Protein AF-A0A968DVF0-F1 (afdb_monomer)

pLDDT: mean 87.27, std 6.3, range [70.94, 97.69]

Nearest PDB structures (foldseek):
  4nbq-assembly1_A  TM=7.011E-01  e=1.535E-08  Coxiella burnetii RSA 493
  4nbq-assembly1_C  TM=6.989E-01  e=3.083E-08  Coxiella burnetii RSA 493
  4am3-assembly1_A  TM=6.748E-01  e=2.893E-08  Caulobacter vibrioides CB15
  4nbq-assembly1_B  TM=6.883E-01  e=1.095E-07  Coxiella burnetii RSA 493
  3u1k-assembly1_A  TM=7.220E-01  e=2.297E-06  Homo sapiens

Mean predicted aligned error: 8.28 Å

Radius of gyration: 24.46 Å; Cα contacts (8 Å, |Δi|>4): 102; chains: 1; bounding box: 48×30×65 Å

Sequence (100 aa):
ITYEIMSEALERARNARNKILDLMEKTIDGPRAEISPYAPRIITTMIPTDKIGLVIGPGGKTIRHIIEETGAKIDIDDSGTVIIASSDVSAAEDAKKRIE

Solvent-accessible surface area (backbone atoms only — not comparable to full-atom values): 5763 Å² total; per-residue (Å²): 136,56,72,65,61,53,51,53,52,51,54,53,48,52,56,52,50,50,58,51,48,59,54,46,42,78,75,48,85,61,84,70,96,64,80,58,77,73,45,68,45,76,48,77,48,78,50,63,61,85,48,49,62,66,53,32,30,81,92,40,51,48,42,50,50,49,28,67,74,38,68,23,50,75,47,74,46,93,87,18,44,32,41,36,37,12,50,38,64,66,32,35,50,54,49,49,67,76,70,112

Secondary structure (DSSP, 8-state):
--HHHHHHHHHHHHHHHHHHHHHHHTT-SS--SS--TTSPEEEEEE--HHHHHHHH-GGGHHHHHHHHHH--EEEE-TTSEEEEEESSHHHHHHHHHHH-

Structure (mmCIF, N/CA/C/O backbone):
data_AF-A0A968DVF0-F1
#
_entry.id   AF-A0A968DVF0-F1
#
loop_
_atom_site.group_PDB
_atom_site.id
_atom_site.type_symbol
_atom_site.label_atom_id
_atom_site.label_alt_id
_atom_site.label_comp_id
_atom_site.label_asym_id
_atom_site.label_entity_id
_atom_site.label_seq_id
_atom_site.pdbx_PDB_ins_code
_atom_site.Cartn_x
_atom_site.Cartn_y
_atom_site.Cartn_z
_atom_site.occupancy
_atom_site.B_iso_or_equiv
_atom_site.auth_seq_id
_atom_site.auth_comp_id
_atom_site.auth_asym_id
_atom_site.auth_atom_id
_atom_site.pdbx_PDB_model_num
ATOM 1 N N . ILE A 1 1 ? 27.281 18.265 -30.924 1.00 70.94 1 ILE A N 1
ATOM 2 C CA . ILE A 1 1 ? 26.277 17.240 -31.303 1.00 70.94 1 ILE A CA 1
ATOM 3 C C . ILE A 1 1 ? 25.423 17.848 -32.400 1.00 70.94 1 ILE A C 1
ATOM 5 O O . ILE A 1 1 ? 24.953 18.962 -32.206 1.00 70.94 1 ILE A O 1
ATOM 9 N N . THR A 1 2 ? 25.303 17.194 -33.554 1.00 94.38 2 THR A N 1
ATOM 10 C CA . THR A 1 2 ? 24.463 17.673 -34.663 1.00 94.38 2 THR A CA 1
ATO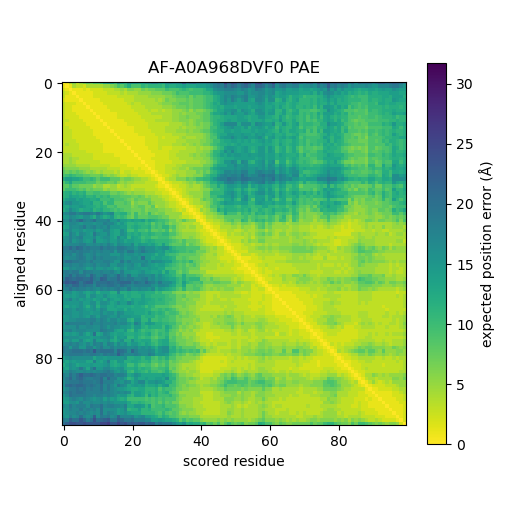M 11 C C . THR A 1 2 ? 23.043 17.127 -34.526 1.00 94.38 2 THR A C 1
ATOM 13 O O . THR A 1 2 ? 22.818 16.131 -33.837 1.00 94.38 2 THR A O 1
ATOM 16 N N . TYR A 1 3 ? 22.083 17.777 -35.187 1.00 94.50 3 TYR A N 1
ATOM 17 C CA . TYR A 1 3 ? 20.692 17.319 -35.221 1.00 94.50 3 TYR A CA 1
ATOM 18 C C . TYR A 1 3 ? 20.571 15.880 -35.749 1.00 94.50 3 TYR A C 1
ATOM 20 O O . TYR A 1 3 ? 19.847 15.070 -35.179 1.00 94.50 3 TYR A O 1
ATOM 28 N N . GLU A 1 4 ? 21.343 15.540 -36.781 1.00 94.38 4 GLU A N 1
ATOM 29 C CA . GLU A 1 4 ? 21.366 14.204 -37.389 1.00 94.38 4 GLU A CA 1
ATOM 30 C C . GLU A 1 4 ? 21.814 13.122 -36.402 1.00 94.38 4 GLU A C 1
ATOM 32 O O . GLU A 1 4 ? 21.117 12.123 -36.234 1.00 94.38 4 GLU A O 1
ATOM 37 N N . ILE A 1 5 ? 22.911 13.361 -35.670 1.00 94.62 5 ILE A N 1
ATOM 38 C CA . ILE A 1 5 ? 23.410 12.432 -34.643 1.00 94.62 5 ILE A CA 1
ATOM 39 C C . ILE A 1 5 ? 22.360 12.238 -33.541 1.00 94.62 5 ILE A C 1
ATOM 41 O O . ILE A 1 5 ? 22.179 11.131 -33.040 1.00 94.62 5 ILE A O 1
ATOM 45 N N . MET A 1 6 ? 21.652 13.306 -33.164 1.00 95.31 6 MET A N 1
ATOM 46 C CA . MET A 1 6 ? 20.602 13.234 -32.147 1.00 95.31 6 MET A CA 1
ATOM 47 C C . MET A 1 6 ? 19.385 12.436 -32.637 1.00 95.31 6 MET A C 1
ATOM 49 O O . MET A 1 6 ? 18.836 11.633 -31.884 1.00 95.31 6 MET A O 1
ATOM 53 N N . SER A 1 7 ? 18.986 12.628 -33.896 1.00 95.31 7 SER A N 1
ATOM 54 C CA . SER A 1 7 ? 17.876 11.908 -34.528 1.00 95.31 7 SER A CA 1
ATOM 55 C C . SER A 1 7 ? 18.159 10.406 -34.613 1.00 95.31 7 SER A C 1
ATOM 57 O O . SER A 1 7 ? 17.361 9.592 -34.149 1.00 95.31 7 SER A O 1
ATOM 59 N N . GLU A 1 8 ? 19.346 10.029 -35.097 1.00 96.06 8 GLU A N 1
ATOM 60 C CA . GLU A 1 8 ? 19.770 8.628 -35.172 1.00 96.06 8 GLU A CA 1
ATOM 61 C C . GLU A 1 8 ? 19.866 7.986 -33.780 1.00 96.06 8 GLU A C 1
ATOM 63 O O . GLU A 1 8 ? 19.415 6.857 -33.566 1.00 96.06 8 GLU A O 1
ATOM 68 N N . ALA A 1 9 ? 20.404 8.720 -32.803 1.00 96.00 9 ALA A N 1
ATOM 69 C CA . ALA A 1 9 ? 20.490 8.247 -31.429 1.00 96.00 9 ALA A CA 1
ATOM 70 C C . ALA A 1 9 ? 19.102 7.976 -30.823 1.00 96.00 9 ALA A C 1
ATOM 72 O O . ALA A 1 9 ? 18.914 6.944 -30.175 1.00 96.00 9 ALA A O 1
ATOM 73 N N . LEU A 1 10 ? 18.121 8.857 -31.053 1.00 96.56 10 LEU A N 1
ATOM 74 C CA . LEU A 1 10 ? 16.744 8.675 -30.583 1.00 96.56 10 LEU A CA 1
ATOM 75 C C . LEU A 1 10 ? 16.047 7.498 -31.274 1.00 96.56 10 LEU A C 1
ATOM 77 O O . LEU A 1 10 ? 15.376 6.711 -30.603 1.00 96.56 10 LEU A O 1
ATOM 81 N N . GLU A 1 11 ? 16.247 7.324 -32.581 1.00 97.06 11 GLU A N 1
ATOM 82 C CA . GLU A 1 11 ? 15.710 6.187 -33.337 1.00 97.06 11 GLU A CA 1
ATOM 83 C C . GLU A 1 11 ? 16.275 4.861 -32.799 1.00 97.06 11 GLU A C 1
ATOM 85 O O . GLU A 1 11 ? 15.540 3.910 -32.506 1.00 97.06 11 GLU A O 1
ATOM 90 N N . ARG A 1 12 ? 17.592 4.814 -32.562 1.00 96.06 12 ARG A N 1
ATOM 91 C CA . ARG A 1 12 ? 18.267 3.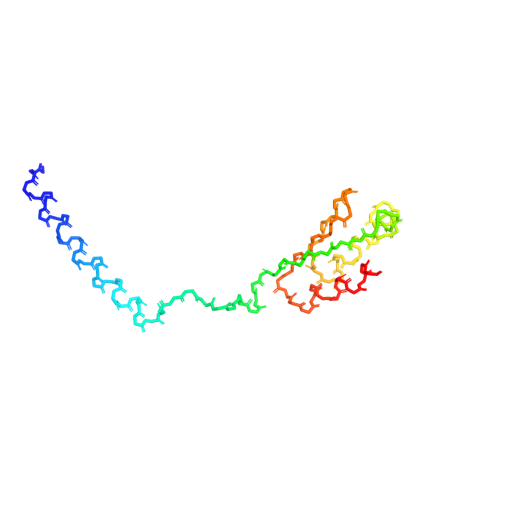661 -31.955 1.00 96.06 12 ARG A CA 1
ATOM 92 C C . ARG A 1 12 ? 17.766 3.391 -30.536 1.00 96.06 12 ARG A C 1
ATOM 94 O O . ARG A 1 12 ? 17.535 2.231 -30.189 1.00 96.06 12 ARG A O 1
ATOM 101 N N . ALA A 1 13 ? 17.567 4.434 -29.732 1.00 97.56 13 ALA A N 1
ATOM 102 C CA . ALA A 1 13 ? 17.040 4.314 -28.376 1.00 97.56 13 ALA A CA 1
ATOM 103 C C . ALA A 1 13 ? 15.600 3.780 -28.368 1.00 97.56 13 ALA A C 1
ATOM 105 O O . ALA A 1 13 ? 15.284 2.898 -27.570 1.00 97.56 13 ALA A O 1
ATOM 106 N N . ARG A 1 14 ? 14.742 4.240 -29.290 1.00 97.38 14 ARG A N 1
ATOM 107 C CA . ARG A 1 14 ? 13.366 3.743 -29.446 1.00 97.38 14 ARG A CA 1
ATOM 108 C C . ARG A 1 14 ? 13.344 2.252 -29.770 1.00 97.38 14 ARG A C 1
ATOM 110 O O . ARG A 1 14 ? 12.631 1.492 -29.117 1.00 97.38 14 ARG A O 1
ATOM 117 N N . ASN A 1 15 ? 14.167 1.826 -30.725 1.00 97.69 15 ASN A N 1
ATOM 118 C CA . ASN A 1 15 ? 14.269 0.419 -31.113 1.00 97.69 15 ASN A CA 1
ATOM 119 C C . ASN A 1 15 ? 14.791 -0.460 -29.967 1.00 97.69 15 ASN A C 1
ATOM 121 O O . ASN A 1 15 ? 14.283 -1.559 -29.747 1.00 97.69 15 ASN A O 1
ATOM 125 N N . ALA A 1 16 ? 15.778 0.023 -29.207 1.00 97.31 16 ALA A N 1
ATOM 126 C CA . ALA A 1 16 ? 16.272 -0.674 -28.023 1.00 97.31 16 ALA A CA 1
ATOM 127 C C . ALA A 1 16 ? 15.201 -0.770 -26.923 1.00 97.31 16 ALA A C 1
ATOM 129 O O . ALA A 1 16 ? 15.001 -1.846 -26.363 1.00 97.31 16 ALA A O 1
ATOM 130 N N . ARG A 1 17 ? 14.471 0.321 -26.657 1.00 97.69 17 ARG A N 1
ATOM 131 C CA . ARG A 1 17 ? 13.365 0.356 -25.690 1.00 97.69 17 ARG A CA 1
ATOM 132 C C . ARG A 1 17 ? 12.291 -0.674 -26.027 1.00 97.69 17 ARG A C 1
ATOM 134 O O . ARG A 1 17 ? 11.876 -1.401 -25.135 1.00 97.69 17 ARG A O 1
ATOM 141 N N . ASN A 1 18 ? 11.869 -0.757 -27.287 1.00 97.06 18 ASN A N 1
ATOM 142 C CA . ASN A 1 18 ? 10.834 -1.711 -27.688 1.00 97.06 18 ASN A CA 1
ATOM 143 C C . ASN A 1 18 ? 11.301 -3.160 -27.496 1.00 97.06 18 ASN A C 1
ATOM 145 O O . ASN A 1 18 ? 10.582 -3.938 -26.891 1.00 97.06 18 ASN A O 1
ATOM 149 N N . LYS A 1 19 ? 12.550 -3.494 -27.852 1.00 97.06 19 LYS A N 1
ATOM 150 C CA . LYS A 1 19 ? 13.112 -4.830 -27.570 1.00 97.06 19 LYS A CA 1
ATOM 151 C C . LYS A 1 19 ? 13.112 -5.186 -26.080 1.00 97.06 19 LYS A C 1
ATOM 153 O O . LYS A 1 19 ? 12.922 -6.348 -25.731 1.00 97.06 19 LYS A O 1
ATOM 158 N N . ILE A 1 20 ? 13.370 -4.208 -25.206 1.00 96.25 20 ILE A N 1
ATOM 159 C CA . ILE A 1 20 ? 13.315 -4.406 -23.750 1.00 96.25 20 ILE A CA 1
ATOM 160 C C . ILE A 1 20 ? 11.868 -4.652 -23.310 1.00 96.25 20 ILE A C 1
ATOM 162 O O . ILE A 1 20 ? 11.628 -5.588 -22.553 1.00 96.25 20 ILE A O 1
ATOM 166 N N . LEU A 1 21 ? 10.915 -3.861 -23.809 1.00 95.06 21 LEU A N 1
ATOM 167 C CA . LEU A 1 21 ? 9.492 -4.035 -23.507 1.00 95.06 21 LEU A CA 1
ATOM 168 C C . LEU A 1 21 ? 8.972 -5.399 -23.976 1.00 95.06 21 LEU A C 1
ATOM 170 O O . LEU A 1 21 ? 8.344 -6.087 -23.180 1.00 95.06 21 LEU A O 1
ATOM 174 N N . ASP A 1 22 ? 9.336 -5.847 -25.181 1.00 95.38 22 ASP A N 1
ATOM 175 C CA . ASP A 1 22 ? 8.963 -7.172 -25.699 1.00 95.38 22 ASP A CA 1
ATOM 176 C C . ASP A 1 22 ? 9.476 -8.310 -24.793 1.00 95.38 22 ASP A C 1
ATOM 178 O O . ASP A 1 22 ? 8.857 -9.367 -24.670 1.00 95.38 22 ASP A O 1
ATOM 182 N N . LEU A 1 23 ? 10.644 -8.130 -24.160 1.00 95.38 23 LEU A N 1
ATOM 183 C CA . LEU A 1 23 ? 11.198 -9.101 -23.211 1.00 95.38 23 LEU A CA 1
ATOM 184 C C . LEU A 1 23 ? 10.481 -9.044 -21.852 1.00 95.38 23 LEU A C 1
ATOM 186 O O . LEU A 1 23 ? 10.262 -10.083 -21.225 1.00 95.38 23 LEU A O 1
ATOM 190 N N . MET A 1 24 ? 10.111 -7.843 -21.400 1.00 94.38 24 MET A N 1
ATOM 191 C CA . MET A 1 24 ? 9.324 -7.648 -20.181 1.00 94.38 24 MET A CA 1
ATOM 192 C C . MET A 1 24 ? 7.931 -8.277 -20.315 1.00 94.38 24 MET A C 1
ATOM 194 O O . MET A 1 24 ? 7.520 -9.006 -19.416 1.00 94.38 24 MET A O 1
ATOM 198 N N . GLU A 1 25 ? 7.258 -8.078 -21.449 1.00 94.19 25 GLU A N 1
ATOM 199 C CA . GLU A 1 25 ? 5.914 -8.602 -21.739 1.00 94.19 25 GLU A CA 1
ATOM 200 C C . GLU A 1 25 ? 5.885 -10.138 -21.763 1.00 94.19 25 GLU A C 1
ATOM 202 O O . GLU A 1 25 ? 4.983 -10.757 -21.205 1.00 94.19 25 GLU A O 1
ATOM 207 N N . LYS A 1 26 ? 6.946 -10.785 -22.271 1.00 94.00 26 LYS A N 1
ATOM 208 C CA . LYS A 1 26 ? 7.118 -12.251 -22.173 1.00 94.00 26 LYS A CA 1
ATOM 209 C C . LYS A 1 26 ? 7.210 -12.773 -20.738 1.00 94.00 26 LYS A C 1
ATOM 211 O O . LYS A 1 26 ? 7.008 -13.963 -20.513 1.00 94.00 26 LYS A O 1
ATOM 216 N N . THR A 1 27 ? 7.580 -11.916 -19.788 1.00 92.69 27 THR A N 1
ATOM 217 C CA . THR A 1 27 ? 7.742 -12.281 -18.375 1.00 92.69 27 THR A CA 1
ATOM 218 C C . THR A 1 27 ? 6.476 -11.975 -17.575 1.00 92.69 27 THR A C 1
ATOM 220 O O . THR A 1 27 ? 6.095 -12.753 -16.701 1.00 92.69 27 THR A O 1
ATOM 223 N N . ILE A 1 28 ? 5.830 -10.841 -17.854 1.00 90.38 28 ILE A N 1
ATOM 224 C CA . ILE A 1 28 ? 4.599 -10.399 -17.205 1.00 90.38 28 ILE A CA 1
ATOM 225 C C . ILE A 1 28 ? 3.731 -9.636 -18.217 1.00 90.38 28 ILE A C 1
ATOM 227 O O . ILE A 1 28 ? 4.054 -8.521 -18.613 1.00 90.38 28 ILE A O 1
ATOM 231 N N . ASP A 1 29 ? 2.623 -10.260 -18.613 1.00 87.06 29 ASP A N 1
ATOM 232 C CA . ASP A 1 29 ? 1.652 -9.739 -19.594 1.00 87.06 29 ASP A CA 1
ATOM 233 C C . ASP A 1 29 ? 0.862 -8.532 -19.042 1.00 87.06 29 ASP A C 1
ATOM 235 O O . ASP A 1 29 ? 0.432 -7.6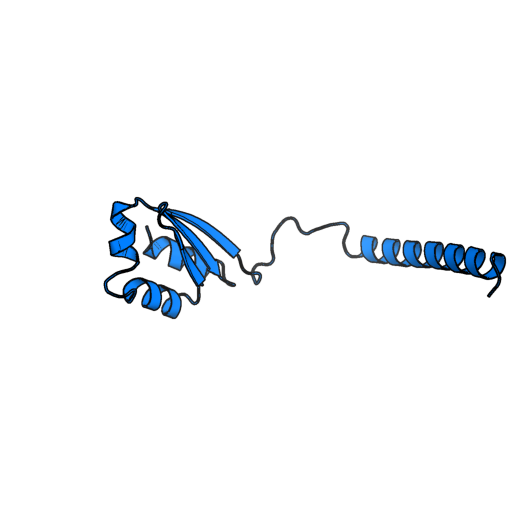31 -19.754 1.00 87.06 29 ASP A O 1
ATOM 239 N N . GLY A 1 30 ? 0.737 -8.432 -17.718 1.00 87.75 30 GLY A N 1
ATOM 240 C CA . GLY A 1 30 ? 0.088 -7.285 -17.105 1.00 87.75 30 GLY A CA 1
ATOM 241 C C . GLY A 1 30 ? 0.111 -7.296 -15.583 1.00 87.75 30 GLY A C 1
ATOM 242 O O . GLY A 1 30 ? 0.695 -8.187 -14.956 1.00 87.75 30 GLY A O 1
ATOM 243 N N . PRO A 1 31 ? -0.522 -6.290 -14.958 1.00 89.94 31 PRO A N 1
ATOM 244 C CA . PRO A 1 31 ? -0.704 -6.259 -13.516 1.00 89.94 31 PRO A CA 1
ATOM 245 C C . PRO A 1 31 ? -1.377 -7.543 -13.021 1.00 89.94 31 PRO A C 1
ATOM 247 O O . PRO A 1 31 ? -2.307 -8.056 -13.642 1.00 89.94 31 PRO A O 1
ATOM 250 N N . ARG A 1 32 ? -0.918 -8.062 -11.880 1.00 87.81 32 ARG A N 1
ATOM 251 C CA . ARG A 1 32 ? -1.557 -9.222 -11.247 1.00 87.81 32 ARG A CA 1
ATOM 252 C C . ARG A 1 32 ? -2.981 -8.850 -10.824 1.00 87.81 32 ARG A C 1
ATOM 254 O O . ARG A 1 32 ? -3.191 -7.761 -10.299 1.00 87.81 32 ARG A O 1
ATOM 261 N N . ALA A 1 33 ? -3.927 -9.769 -11.022 1.00 85.94 33 ALA A N 1
ATOM 262 C CA . ALA A 1 33 ? -5.328 -9.568 -10.642 1.00 85.94 33 ALA A CA 1
ATOM 263 C C . ALA A 1 33 ? -5.505 -9.374 -9.129 1.00 85.94 33 ALA A C 1
ATOM 265 O O . ALA A 1 33 ? -6.375 -8.628 -8.689 1.00 85.94 33 ALA A O 1
ATOM 266 N N . GLU A 1 34 ? -4.654 -10.028 -8.340 1.00 80.12 34 GLU A N 1
ATOM 267 C CA . GLU A 1 34 ? -4.682 -9.948 -6.888 1.00 80.12 34 GLU A CA 1
ATOM 268 C C . GLU A 1 34 ? -3.407 -9.309 -6.340 1.00 80.12 34 GLU A C 1
ATOM 270 O O . GLU A 1 34 ? -2.291 -9.538 -6.821 1.00 80.12 34 GLU A O 1
ATOM 275 N N . ILE A 1 35 ? -3.595 -8.511 -5.291 1.00 79.19 35 ILE A N 1
ATOM 276 C CA . ILE A 1 35 ? -2.512 -7.935 -4.500 1.00 79.19 35 ILE A CA 1
ATOM 277 C C . ILE A 1 35 ? -1.784 -9.066 -3.762 1.00 79.19 35 ILE A C 1
ATOM 279 O O . ILE A 1 35 ? -2.408 -10.007 -3.272 1.00 79.19 35 ILE A O 1
ATOM 283 N N . SER A 1 36 ? -0.455 -8.954 -3.675 1.00 77.50 36 SER A N 1
ATOM 284 C CA . SER A 1 36 ? 0.396 -9.902 -2.948 1.00 77.50 36 SER A CA 1
ATOM 285 C C . SER A 1 36 ? -0.155 -10.195 -1.543 1.00 77.50 36 SER A C 1
ATOM 287 O O . SER A 1 36 ? -0.570 -9.260 -0.857 1.00 77.50 36 SER A O 1
ATOM 289 N N . PRO A 1 37 ? -0.112 -11.452 -1.066 1.00 71.44 37 PRO A N 1
ATOM 290 C CA . PRO A 1 37 ? -0.555 -11.792 0.288 1.00 71.44 37 PRO A CA 1
ATOM 291 C C . PRO A 1 37 ? 0.280 -11.113 1.383 1.00 71.44 37 PRO A C 1
ATOM 293 O O . PRO A 1 37 ? -0.200 -10.963 2.497 1.00 71.44 37 PRO A O 1
ATOM 296 N N . TYR A 1 38 ? 1.502 -10.682 1.058 1.00 71.62 38 TYR A N 1
ATOM 297 C CA . TYR A 1 38 ? 2.397 -9.952 1.963 1.00 71.62 38 TYR A CA 1
ATOM 298 C C . TYR A 1 38 ? 2.310 -8.431 1.805 1.00 71.62 38 TYR A C 1
ATOM 300 O O . TYR A 1 38 ? 3.027 -7.691 2.480 1.00 71.62 38 TYR A O 1
ATOM 308 N N . ALA A 1 39 ? 1.528 -7.949 0.836 1.00 75.69 39 ALA A N 1
ATOM 309 C CA . ALA A 1 39 ? 1.355 -6.520 0.659 1.00 75.69 39 ALA A CA 1
ATOM 310 C C . ALA A 1 39 ? 0.310 -5.998 1.655 1.00 75.69 39 ALA A C 1
ATOM 312 O O . ALA A 1 39 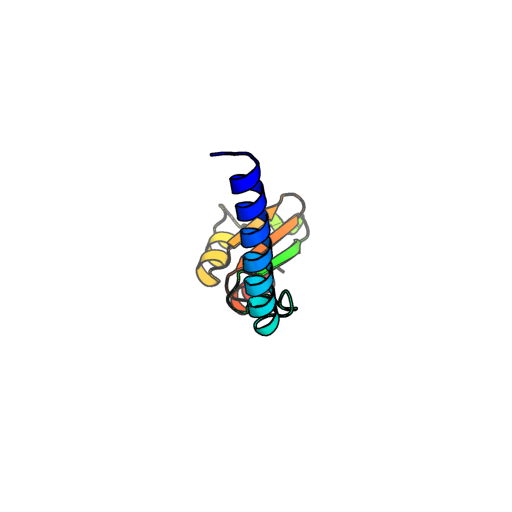? -0.689 -6.678 1.903 1.00 75.69 39 ALA A O 1
ATOM 313 N N . PRO A 1 40 ? 0.502 -4.775 2.185 1.00 77.12 40 PRO A N 1
ATOM 314 C CA . PRO A 1 40 ? -0.467 -4.154 3.064 1.00 77.12 40 PRO A CA 1
ATOM 315 C C . PRO A 1 40 ? -1.852 -4.089 2.428 1.00 77.12 40 PRO A C 1
ATOM 317 O O . PRO A 1 40 ? -2.030 -3.490 1.366 1.00 77.12 40 PRO A O 1
ATOM 320 N N . ARG A 1 41 ? -2.837 -4.695 3.087 1.00 79.81 41 ARG A N 1
ATOM 321 C CA . ARG A 1 41 ? -4.248 -4.541 2.756 1.00 79.81 41 ARG A CA 1
ATOM 322 C C . ARG A 1 41 ? -4.837 -3.418 3.581 1.00 79.81 41 ARG A C 1
ATOM 324 O O . ARG A 1 41 ? -4.576 -3.313 4.777 1.00 79.81 41 ARG A O 1
ATOM 331 N N . ILE A 1 42 ? -5.646 -2.604 2.918 1.00 84.19 42 ILE A N 1
ATOM 332 C CA . ILE A 1 42 ? -6.444 -1.562 3.546 1.00 84.19 42 ILE A CA 1
ATOM 333 C C . ILE A 1 42 ? -7.888 -2.054 3.528 1.00 84.19 42 ILE A C 1
ATOM 335 O O . ILE A 1 42 ? -8.464 -2.256 2.461 1.00 84.19 42 ILE A O 1
ATOM 339 N N . ILE A 1 43 ? -8.450 -2.286 4.708 1.00 83.81 43 ILE A N 1
ATOM 340 C CA . ILE A 1 43 ? -9.851 -2.638 4.904 1.00 83.81 43 ILE A CA 1
ATOM 341 C C . ILE A 1 43 ? -10.554 -1.402 5.444 1.00 83.81 43 ILE A C 1
ATOM 343 O O . ILE A 1 43 ? -10.164 -0.857 6.474 1.00 83.81 43 ILE A O 1
ATOM 347 N N . THR A 1 44 ? -11.607 -0.974 4.759 1.00 85.00 44 THR A N 1
ATOM 348 C CA . THR A 1 44 ? -12.477 0.102 5.233 1.00 85.00 44 THR A CA 1
ATOM 349 C C . THR A 1 44 ? -13.767 -0.505 5.770 1.00 85.00 44 THR A C 1
ATOM 351 O O . THR A 1 44 ? -14.372 -1.375 5.143 1.00 85.00 44 THR A O 1
ATOM 354 N N . THR A 1 45 ? -14.181 -0.087 6.958 1.00 86.06 45 THR A N 1
ATOM 355 C CA . THR A 1 45 ? -15.430 -0.502 7.604 1.00 86.06 45 THR A CA 1
ATOM 356 C C . THR A 1 45 ? -16.067 0.708 8.266 1.00 86.06 45 THR A C 1
ATOM 358 O O . THR A 1 45 ? -15.372 1.637 8.656 1.00 86.06 45 THR A O 1
ATOM 361 N N . MET A 1 46 ? -17.393 0.722 8.354 1.00 85.44 46 MET A N 1
ATOM 362 C CA . MET A 1 46 ? -18.137 1.804 8.988 1.00 85.44 46 MET A CA 1
ATOM 363 C C . MET A 1 46 ? -18.754 1.298 10.288 1.00 85.44 46 MET A C 1
ATOM 365 O O . MET A 1 46 ? -19.416 0.260 10.286 1.00 85.44 46 MET A O 1
ATOM 369 N N . ILE A 1 47 ? -18.552 2.035 11.378 1.00 86.75 47 ILE A N 1
ATOM 370 C CA . ILE A 1 47 ? -19.188 1.776 12.672 1.00 86.75 47 ILE A CA 1
ATOM 371 C C . ILE A 1 47 ? -20.144 2.919 13.036 1.00 86.75 47 ILE A C 1
ATOM 373 O O . ILE A 1 47 ? -19.916 4.061 12.637 1.00 86.75 47 ILE A O 1
ATOM 377 N N . PRO A 1 48 ? -21.214 2.645 13.805 1.00 87.19 48 PRO A N 1
ATOM 378 C CA . PRO A 1 48 ? -22.074 3.694 14.340 1.00 87.19 48 PRO A CA 1
ATOM 379 C C . PRO A 1 48 ? -21.274 4.697 15.177 1.00 87.19 48 PRO A C 1
ATOM 381 O O . PRO A 1 48 ? -20.440 4.297 15.994 1.00 87.19 48 PRO A O 1
ATOM 384 N N . THR A 1 49 ? -21.577 5.986 15.032 1.00 84.25 49 THR A N 1
ATOM 385 C CA . THR A 1 49 ? -20.917 7.088 15.757 1.00 84.25 49 THR A CA 1
ATOM 386 C C . THR A 1 49 ? -20.947 6.900 17.272 1.00 84.25 49 THR A C 1
ATOM 388 O O . THR A 1 49 ? -19.970 7.178 17.963 1.00 84.25 49 THR A O 1
ATOM 391 N N . ASP A 1 50 ? -22.030 6.317 17.783 1.00 85.00 50 ASP A N 1
ATOM 392 C CA . ASP A 1 50 ? -22.233 6.052 19.210 1.00 85.00 50 ASP A CA 1
ATOM 393 C C . ASP A 1 50 ? -21.233 5.024 19.771 1.00 85.00 50 ASP A C 1
ATOM 395 O O . ASP A 1 50 ? -20.941 5.012 20.967 1.00 85.00 50 ASP A O 1
ATOM 399 N N . LYS A 1 51 ? -20.680 4.161 18.906 1.00 83.94 51 LYS A N 1
ATOM 400 C CA . LYS A 1 51 ? -19.700 3.133 19.275 1.00 83.94 51 LYS A CA 1
ATOM 401 C C . LYS A 1 51 ? -18.248 3.600 19.147 1.00 83.94 51 LYS A C 1
ATOM 403 O O . LYS A 1 51 ? -17.375 2.945 19.711 1.00 83.94 51 LYS A O 1
ATOM 408 N N . ILE A 1 52 ? -17.968 4.729 18.487 1.00 84.12 52 ILE A N 1
ATOM 409 C CA . ILE A 1 52 ? -16.594 5.233 18.290 1.00 84.12 52 ILE A CA 1
ATOM 410 C C . ILE A 1 52 ? -15.882 5.413 19.638 1.00 84.12 52 ILE A C 1
ATOM 412 O O . ILE A 1 52 ? -14.772 4.918 19.839 1.00 84.12 52 ILE A O 1
ATOM 416 N N . GLY A 1 53 ? -16.551 6.055 20.601 1.00 84.25 53 GLY A N 1
ATOM 417 C CA . GLY A 1 53 ? -15.987 6.288 21.933 1.00 84.25 53 GLY A CA 1
ATOM 418 C C . GLY A 1 53 ? -15.679 4.998 22.703 1.00 84.25 53 GLY A C 1
ATOM 419 O O . GLY A 1 53 ? -14.693 4.939 23.438 1.00 84.25 53 GLY A O 1
ATOM 420 N N . LEU A 1 54 ? -16.479 3.945 22.501 1.00 85.19 54 LEU A N 1
ATOM 421 C CA . LEU A 1 54 ? -16.264 2.629 23.113 1.00 85.19 54 LEU A CA 1
ATOM 422 C C . LEU A 1 54 ? -15.061 1.904 22.493 1.00 85.19 54 LEU A C 1
ATOM 424 O O . LEU A 1 54 ? -14.263 1.321 23.226 1.00 85.19 54 LEU A O 1
ATOM 428 N N . VAL A 1 55 ? -14.906 1.984 21.168 1.00 84.62 55 VAL A N 1
ATOM 429 C CA . VAL A 1 55 ? -13.801 1.353 20.424 1.00 84.62 55 VAL A CA 1
ATOM 430 C C . VAL A 1 55 ? -12.458 2.020 20.737 1.00 84.62 55 VAL A C 1
ATOM 432 O O . VAL A 1 55 ? -11.459 1.336 20.956 1.00 84.62 55 VAL A O 1
ATOM 435 N N . ILE A 1 56 ? -12.420 3.354 20.814 1.00 86.44 56 ILE A N 1
ATOM 436 C CA . ILE A 1 56 ? -11.207 4.094 21.197 1.00 86.44 56 ILE A CA 1
ATOM 437 C C . ILE A 1 56 ? -10.866 3.814 22.671 1.00 86.44 56 ILE A C 1
ATOM 439 O O . ILE A 1 56 ? -9.704 3.560 23.019 1.00 86.44 56 ILE A O 1
ATO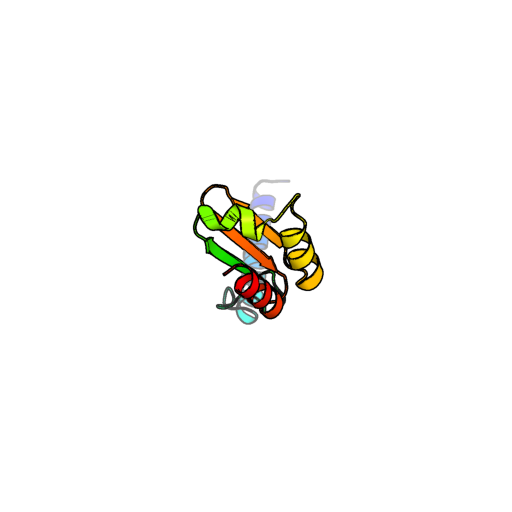M 443 N N . GLY A 1 57 ? -11.888 3.806 23.532 1.00 86.19 57 GLY A N 1
ATOM 444 C CA . GLY A 1 57 ? -11.751 3.649 24.975 1.00 86.19 57 GLY A CA 1
ATOM 445 C C . GLY A 1 57 ? -11.117 4.870 25.660 1.00 86.19 57 GLY A C 1
ATOM 446 O O . GLY A 1 57 ? -10.664 5.815 25.006 1.00 86.19 57 GLY A O 1
ATOM 447 N N . PRO A 1 58 ? -11.048 4.881 27.003 1.00 88.31 58 PRO A N 1
ATOM 448 C CA . PRO A 1 58 ? -10.509 6.013 27.752 1.00 88.31 58 PRO A CA 1
ATOM 449 C C . PRO A 1 58 ? -9.036 6.259 27.388 1.00 88.31 58 PRO A C 1
ATOM 451 O O . PRO A 1 58 ? -8.181 5.389 27.563 1.00 88.31 58 PRO A O 1
ATOM 454 N N . GLY A 1 59 ? -8.744 7.448 26.849 1.00 85.62 59 GLY A N 1
ATOM 455 C CA . GLY A 1 59 ? -7.394 7.854 26.438 1.00 85.62 59 GLY A CA 1
ATOM 456 C C . GLY A 1 59 ? -6.808 7.062 25.261 1.00 85.62 59 GLY A C 1
ATOM 457 O O . GLY A 1 59 ? -5.586 7.035 25.108 1.00 85.62 59 GLY A O 1
ATOM 458 N N . GLY A 1 60 ? -7.639 6.382 24.462 1.00 86.56 60 GLY A N 1
ATOM 459 C CA . GLY A 1 60 ? -7.173 5.565 23.337 1.00 86.56 60 GLY A CA 1
ATOM 460 C C . GLY A 1 60 ? -6.516 4.247 23.753 1.00 86.56 60 GLY A C 1
ATOM 461 O O . GLY A 1 60 ? -5.781 3.646 22.970 1.00 86.56 60 GLY A O 1
ATOM 462 N N . LYS A 1 61 ? -6.717 3.798 24.999 1.00 88.62 61 LYS A N 1
ATOM 463 C CA . LYS A 1 61 ? -6.072 2.584 25.514 1.00 88.62 61 LYS A CA 1
ATOM 464 C C . LYS A 1 61 ? -6.549 1.323 24.789 1.00 88.62 61 LYS A C 1
ATOM 466 O O . LYS A 1 61 ? -5.727 0.466 24.483 1.00 88.62 61 LYS A O 1
ATOM 471 N N . THR A 1 62 ? -7.846 1.227 24.501 1.00 89.25 62 THR A N 1
ATOM 472 C CA . THR A 1 62 ? -8.435 0.063 23.824 1.00 89.25 62 THR A CA 1
ATOM 473 C C . THR A 1 62 ? -7.892 -0.055 22.406 1.00 89.25 62 THR A C 1
ATOM 475 O O . THR A 1 62 ? -7.364 -1.101 22.041 1.00 89.25 62 THR A O 1
ATOM 478 N N . ILE A 1 63 ? -7.916 1.038 21.636 1.00 87.62 63 ILE A N 1
ATOM 479 C CA . ILE A 1 63 ? -7.410 1.016 20.261 1.00 87.62 63 ILE A CA 1
ATOM 480 C C . ILE A 1 63 ? -5.902 0.739 20.198 1.00 87.62 63 ILE A C 1
ATOM 482 O O . ILE A 1 63 ? -5.465 -0.041 19.358 1.00 87.62 63 ILE A O 1
ATOM 486 N N . ARG A 1 64 ? -5.101 1.284 21.126 1.00 88.75 64 ARG A N 1
ATOM 487 C CA . ARG A 1 64 ? -3.662 0.971 21.210 1.00 88.75 64 ARG A CA 1
ATOM 488 C C . ARG A 1 64 ? -3.403 -0.505 21.489 1.00 88.75 64 ARG A C 1
ATOM 490 O O . ARG A 1 64 ? -2.543 -1.083 20.842 1.00 88.75 64 ARG A O 1
ATOM 497 N N . HIS A 1 65 ? -4.175 -1.115 22.386 1.00 89.12 65 HIS A N 1
ATOM 498 C CA . HIS A 1 65 ? -4.066 -2.545 22.672 1.00 89.12 65 HIS A CA 1
ATOM 499 C C . HIS A 1 65 ? -4.391 -3.397 21.439 1.00 89.12 65 HIS A C 1
ATOM 501 O O . HIS A 1 65 ? -3.679 -4.348 21.136 1.00 89.12 65 HIS A O 1
ATOM 507 N N . ILE A 1 66 ? -5.433 -3.030 20.683 1.00 87.12 66 ILE A N 1
ATOM 508 C CA . ILE A 1 66 ? -5.785 -3.729 19.439 1.00 87.12 66 ILE A CA 1
ATOM 509 C C . ILE A 1 66 ? -4.654 -3.589 18.409 1.00 87.12 66 ILE A C 1
ATOM 511 O O . ILE A 1 66 ? -4.290 -4.584 17.786 1.00 87.12 66 ILE A O 1
ATOM 515 N N . ILE A 1 67 ? -4.073 -2.394 18.252 1.00 88.12 67 ILE A N 1
ATOM 516 C CA . ILE A 1 67 ? -2.934 -2.149 17.349 1.00 88.12 67 ILE A CA 1
ATOM 517 C C . ILE A 1 67 ? -1.710 -2.975 17.769 1.00 88.12 67 ILE A C 1
ATOM 519 O O . ILE A 1 67 ? -1.069 -3.578 16.916 1.00 88.12 67 ILE A O 1
ATOM 523 N N . GLU A 1 68 ? -1.392 -3.037 19.063 1.00 88.44 68 GLU A N 1
ATOM 524 C CA . GLU A 1 68 ? -0.250 -3.805 19.579 1.00 88.44 68 GLU A CA 1
ATOM 525 C C . GLU A 1 68 ? -0.424 -5.316 19.387 1.00 88.44 68 GLU A C 1
ATOM 527 O O . GLU A 1 68 ? 0.520 -5.996 18.993 1.00 88.44 68 GLU A O 1
ATOM 532 N N . GLU A 1 69 ? -1.625 -5.845 19.621 1.00 87.19 69 GLU A N 1
ATOM 533 C CA . GLU A 1 69 ? -1.891 -7.280 19.486 1.00 87.19 69 GLU A CA 1
ATOM 534 C C . GLU A 1 69 ? -2.016 -7.740 18.032 1.00 87.19 69 GLU A C 1
ATOM 536 O O . GLU A 1 69 ? -1.611 -8.852 17.704 1.00 87.19 69 GLU A O 1
ATOM 541 N N . THR A 1 70 ? -2.606 -6.914 17.165 1.00 85.19 70 THR A N 1
ATOM 542 C CA . THR A 1 70 ? -2.826 -7.275 15.754 1.00 85.19 70 THR A CA 1
ATOM 543 C C . THR A 1 70 ? -1.676 -6.838 14.854 1.00 85.19 70 THR A C 1
ATOM 545 O O . THR A 1 70 ? -1.529 -7.357 13.754 1.00 85.19 70 THR A O 1
ATOM 548 N N . GLY A 1 71 ? -0.866 -5.865 15.278 1.00 82.81 71 GLY A N 1
ATOM 549 C CA . GLY A 1 71 ? 0.133 -5.220 14.426 1.00 82.81 71 GLY A CA 1
ATOM 550 C C . GLY A 1 71 ? -0.472 -4.392 13.283 1.00 82.81 71 GLY A C 1
ATOM 551 O O . GLY A 1 71 ? 0.270 -3.879 12.444 1.00 82.81 71 GLY A O 1
ATOM 552 N N . ALA A 1 72 ? -1.802 -4.253 13.227 1.00 86.25 72 ALA A N 1
ATOM 553 C CA . ALA A 1 72 ? -2.498 -3.475 12.214 1.00 86.25 72 ALA A CA 1
ATOM 554 C C . ALA A 1 72 ? -2.527 -1.993 12.601 1.00 86.25 72 ALA A C 1
ATOM 556 O O . ALA A 1 72 ? -2.731 -1.631 13.758 1.00 86.25 72 ALA A O 1
ATOM 557 N N . LYS A 1 73 ? -2.381 -1.108 11.617 1.00 87.44 73 LYS A N 1
ATOM 558 C CA . LYS A 1 73 ? -2.574 0.330 11.790 1.00 87.44 73 LYS A CA 1
ATOM 559 C C . LYS A 1 73 ? -4.052 0.653 11.611 1.00 87.44 73 LYS A C 1
ATOM 561 O O . LYS A 1 73 ? -4.587 0.459 10.524 1.00 87.44 73 LYS A O 1
ATOM 566 N N . ILE A 1 74 ? -4.692 1.157 12.659 1.00 88.00 74 ILE A N 1
ATOM 567 C CA . ILE A 1 74 ? -6.114 1.503 12.638 1.00 88.00 74 ILE A CA 1
ATOM 568 C C . ILE A 1 74 ? -6.258 3.018 12.739 1.00 88.00 74 ILE A C 1
ATOM 570 O O . ILE A 1 74 ? -5.646 3.641 13.606 1.00 88.00 74 ILE A O 1
ATOM 574 N N . ASP A 1 75 ? -7.059 3.587 11.849 1.00 88.56 75 ASP A N 1
ATOM 575 C CA . ASP A 1 75 ? -7.449 4.992 11.830 1.00 88.56 75 ASP A CA 1
ATOM 576 C C . ASP A 1 75 ? -8.977 5.083 11.897 1.00 88.56 75 ASP A C 1
ATOM 578 O O . ASP A 1 75 ? -9.669 4.292 11.253 1.00 88.56 75 ASP A O 1
ATOM 582 N N . ILE A 1 76 ? -9.504 5.993 12.710 1.00 86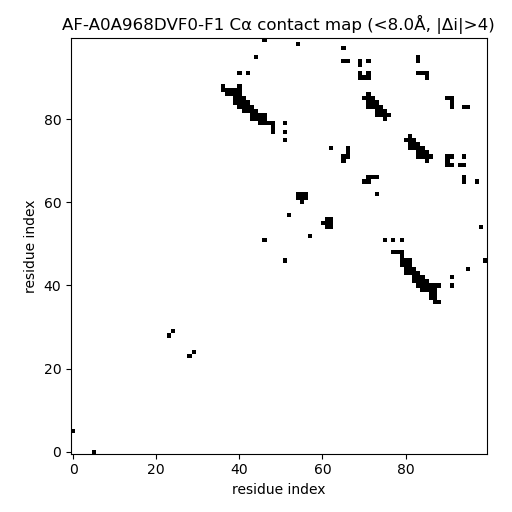.81 76 ILE A N 1
ATOM 583 C CA . ILE A 1 76 ? -10.944 6.151 12.939 1.00 86.81 76 ILE A CA 1
ATOM 584 C C . ILE A 1 76 ? -11.279 7.623 12.748 1.00 86.81 76 ILE A C 1
ATOM 586 O O . ILE A 1 76 ? -10.762 8.470 13.472 1.00 86.81 76 ILE A O 1
ATOM 590 N N . ASP A 1 77 ? -12.157 7.900 11.792 1.00 87.50 77 ASP A N 1
ATOM 591 C CA . ASP A 1 77 ? -12.681 9.236 11.529 1.00 87.50 77 ASP A CA 1
ATOM 592 C C . ASP A 1 77 ? -13.949 9.516 12.351 1.00 87.50 77 ASP A C 1
ATOM 594 O O . ASP A 1 77 ? -14.720 8.603 12.670 1.00 87.50 77 ASP A O 1
ATOM 598 N N . ASP A 1 78 ? -14.215 10.795 12.619 1.00 82.12 78 ASP A N 1
ATOM 599 C CA . ASP A 1 78 ? -15.387 11.269 13.371 1.00 82.12 78 ASP A CA 1
ATOM 600 C C . ASP A 1 78 ? -16.713 10.928 12.665 1.00 82.12 78 ASP A C 1
ATOM 602 O O . ASP A 1 78 ? -17.773 10.862 13.289 1.00 82.12 78 ASP A O 1
ATOM 606 N N . SER A 1 79 ? -16.651 10.643 11.361 1.00 82.12 79 SER A N 1
ATOM 607 C CA . SER A 1 79 ? -17.774 10.164 10.550 1.00 82.12 79 SER A CA 1
ATOM 608 C C . SER A 1 79 ? -18.117 8.681 10.781 1.00 82.12 79 SER A C 1
ATOM 610 O O . SER A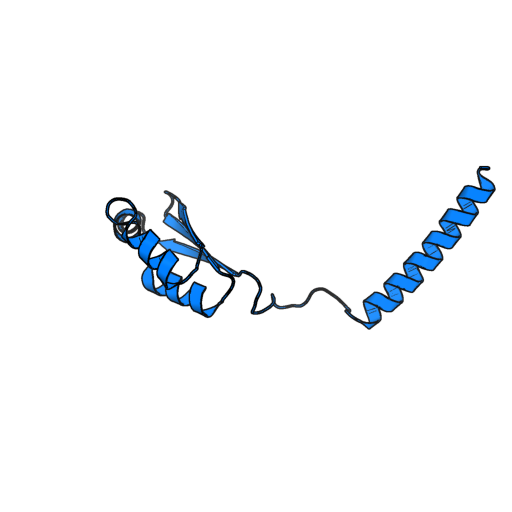 1 79 ? -19.058 8.173 10.175 1.00 82.12 79 SER A O 1
ATOM 612 N N . GLY A 1 80 ? -17.345 7.957 11.603 1.00 80.94 80 GLY A N 1
ATOM 613 C CA . GLY A 1 80 ? -17.500 6.512 11.829 1.00 80.94 80 GLY A CA 1
ATOM 614 C C . GLY A 1 80 ? -16.802 5.631 10.793 1.00 80.94 80 GLY A C 1
ATOM 615 O O . GLY A 1 80 ? -16.993 4.414 10.793 1.00 80.94 80 GLY A O 1
ATOM 616 N N . THR A 1 81 ? -15.980 6.218 9.918 1.00 87.62 81 THR A N 1
ATOM 617 C CA . THR A 1 81 ? -15.161 5.461 8.963 1.00 87.62 81 THR A CA 1
ATOM 618 C C . THR A 1 81 ? -13.911 4.942 9.662 1.00 87.62 81 THR A C 1
ATOM 620 O O . THR A 1 81 ? -13.096 5.721 10.147 1.00 87.62 81 THR A O 1
ATOM 623 N N . VAL A 1 82 ? -13.743 3.624 9.680 1.00 88.62 82 VAL A N 1
ATOM 624 C CA . VAL A 1 82 ? -12.573 2.934 10.223 1.00 88.62 82 VAL A CA 1
ATOM 625 C C . VAL A 1 82 ? -11.734 2.395 9.075 1.00 88.62 82 VAL A C 1
ATOM 627 O O . VAL A 1 82 ? -12.220 1.632 8.236 1.00 88.62 82 VAL A O 1
ATOM 630 N N . ILE A 1 83 ? -10.461 2.771 9.050 1.00 88.94 83 ILE A N 1
ATOM 631 C CA . ILE A 1 83 ? -9.474 2.304 8.082 1.00 88.94 83 ILE A CA 1
ATOM 632 C C . ILE A 1 83 ? -8.464 1.426 8.814 1.00 88.94 83 ILE A C 1
ATOM 634 O O . ILE A 1 83 ? -7.733 1.886 9.686 1.00 88.94 83 ILE A O 1
ATOM 638 N N . ILE A 1 84 ? -8.407 0.154 8.437 1.00 88.06 84 ILE A N 1
ATOM 639 C CA . ILE A 1 84 ? -7.495 -0.842 8.998 1.00 88.06 84 ILE A CA 1
ATOM 640 C C . ILE A 1 84 ? -6.467 -1.18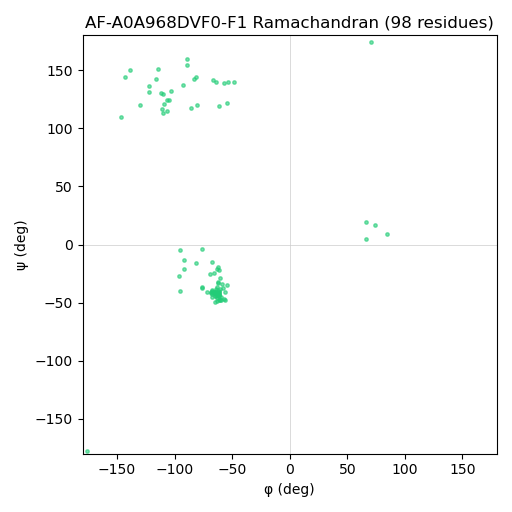0 7.923 1.00 88.06 84 ILE A C 1
ATOM 642 O O . ILE A 1 84 ? -6.808 -1.768 6.900 1.00 88.06 84 ILE A O 1
ATOM 646 N N . ALA A 1 85 ? -5.209 -0.819 8.140 1.00 86.62 85 ALA A N 1
ATOM 647 C CA . ALA A 1 85 ? -4.099 -1.147 7.260 1.00 86.62 85 ALA A CA 1
ATOM 648 C C . ALA A 1 85 ? -3.186 -2.185 7.923 1.00 86.62 85 ALA A C 1
ATOM 650 O O . ALA A 1 85 ? -2.627 -1.928 8.986 1.00 86.62 85 ALA A O 1
ATOM 651 N N . SER A 1 86 ? -2.991 -3.344 7.296 1.00 84.00 86 SER A N 1
ATOM 652 C CA . SER A 1 86 ? -2.071 -4.373 7.803 1.00 84.00 86 SER A CA 1
ATOM 653 C C . SER A 1 86 ? -1.344 -5.086 6.674 1.00 84.00 86 SER A C 1
ATOM 655 O O . SER A 1 86 ? -1.938 -5.340 5.631 1.00 84.00 86 SER A O 1
ATOM 657 N N . SER A 1 87 ? -0.074 -5.438 6.893 1.00 80.19 87 SER A N 1
ATOM 658 C CA . SER A 1 87 ? 0.731 -6.295 6.006 1.00 80.19 87 SER A CA 1
ATOM 659 C C . SER A 1 87 ? 0.254 -7.747 5.944 1.00 80.19 87 SER A C 1
ATOM 661 O O . SER A 1 87 ? 0.678 -8.472 5.051 1.00 80.19 87 SER A O 1
ATOM 663 N N . ASP A 1 88 ? -0.599 -8.166 6.882 1.00 80.19 88 ASP A N 1
ATOM 664 C CA . ASP A 1 88 ? -1.165 -9.512 6.952 1.00 80.19 88 ASP A CA 1
ATOM 665 C C . ASP A 1 88 ? -2.700 -9.446 6.926 1.00 80.19 88 ASP A C 1
ATOM 667 O O . ASP A 1 88 ? -3.330 -8.686 7.670 1.00 80.19 88 ASP A O 1
ATOM 671 N N . VAL A 1 89 ? -3.298 -10.258 6.054 1.00 76.88 89 VAL A N 1
ATOM 672 C CA . VAL A 1 89 ? -4.750 -10.386 5.895 1.00 76.88 89 VAL A CA 1
ATOM 673 C C . VAL A 1 89 ? -5.404 -10.893 7.180 1.00 76.88 89 VAL A C 1
ATOM 675 O O . VAL A 1 89 ? -6.433 -10.353 7.575 1.00 76.88 89 VAL A O 1
ATOM 678 N N . SER A 1 90 ? -4.790 -11.865 7.864 1.00 81.38 90 SER A N 1
ATOM 679 C CA . SER A 1 90 ? -5.329 -12.422 9.111 1.00 81.38 90 SER A CA 1
ATOM 680 C C . SER A 1 90 ? -5.381 -11.355 10.200 1.00 81.38 90 SER A C 1
ATOM 682 O O . SER A 1 90 ? -6.408 -11.164 10.842 1.00 81.38 90 SER A O 1
ATOM 684 N N . ALA A 1 91 ? -4.297 -10.591 10.346 1.00 82.69 91 ALA A N 1
ATOM 685 C CA . ALA A 1 91 ? -4.224 -9.486 11.295 1.00 82.69 91 ALA A CA 1
ATOM 686 C C . ALA A 1 91 ? -5.266 -8.392 11.006 1.00 82.69 91 ALA A C 1
ATOM 688 O O . ALA A 1 91 ? -5.873 -7.855 11.933 1.00 82.69 91 ALA A O 1
ATOM 689 N N . ALA A 1 92 ? -5.495 -8.067 9.727 1.00 81.56 92 ALA A N 1
ATOM 690 C CA . ALA A 1 92 ? -6.515 -7.097 9.333 1.00 81.56 92 ALA A CA 1
ATOM 691 C C . ALA A 1 92 ? -7.935 -7.585 9.671 1.00 81.56 92 ALA A C 1
ATOM 693 O O . ALA A 1 92 ? -8.758 -6.809 10.157 1.00 81.56 92 ALA A O 1
ATOM 694 N N . GLU A 1 93 ? -8.225 -8.867 9.435 1.00 83.12 93 GLU A N 1
ATOM 695 C CA . GLU A 1 93 ? -9.514 -9.476 9.771 1.00 83.12 93 GLU A CA 1
ATOM 696 C C . GLU A 1 93 ? -9.738 -9.577 11.282 1.00 83.12 93 GLU A C 1
ATOM 698 O O . GLU A 1 93 ? -10.841 -9.305 11.757 1.00 83.12 93 GLU A O 1
ATOM 703 N N . ASP A 1 94 ? -8.706 -9.918 12.050 1.00 85.81 94 ASP A N 1
ATOM 704 C CA . ASP A 1 94 ? -8.789 -9.995 13.509 1.00 85.81 94 ASP A CA 1
ATOM 705 C C . ASP A 1 94 ? -8.983 -8.612 14.137 1.00 85.81 94 ASP A C 1
ATOM 707 O O . ASP A 1 94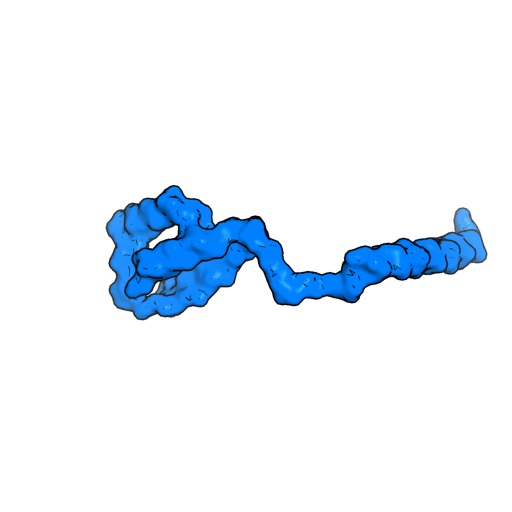 ? -9.802 -8.455 15.046 1.00 85.81 94 ASP A O 1
ATOM 711 N N . ALA A 1 95 ? -8.306 -7.585 13.611 1.00 84.19 95 ALA A N 1
ATOM 712 C CA . ALA A 1 95 ? -8.560 -6.195 13.980 1.00 84.19 95 ALA A CA 1
ATOM 713 C C . ALA A 1 95 ? -10.006 -5.791 13.666 1.00 84.19 95 ALA A C 1
ATOM 715 O O . ALA A 1 95 ? -10.677 -5.216 14.521 1.00 84.19 95 ALA A O 1
ATOM 716 N N . LYS A 1 96 ? -10.520 -6.149 12.482 1.00 84.88 96 LYS A N 1
ATOM 717 C CA . LYS A 1 96 ? -11.907 -5.866 12.091 1.00 84.88 96 LYS A CA 1
ATOM 718 C C . LYS A 1 96 ? -12.916 -6.509 13.051 1.00 84.88 96 LYS A C 1
ATOM 720 O O . LYS A 1 96 ? -13.809 -5.819 13.531 1.00 84.88 96 LYS A O 1
ATOM 725 N N . LYS A 1 97 ? -12.750 -7.795 13.383 1.00 85.88 97 LYS A N 1
ATOM 726 C CA . LYS A 1 97 ? -13.646 -8.529 14.301 1.00 85.88 97 LYS A CA 1
ATOM 727 C C . LYS A 1 97 ? -13.706 -7.930 15.705 1.00 85.88 97 LYS A C 1
ATOM 729 O O . LYS A 1 97 ? -14.702 -8.098 16.392 1.00 85.88 97 LYS A O 1
ATOM 734 N N . ARG A 1 98 ? -12.630 -7.284 16.159 1.00 83.25 98 ARG A N 1
ATOM 735 C CA . ARG A 1 98 ? -12.564 -6.646 17.484 1.00 83.25 98 ARG A CA 1
ATOM 736 C C . ARG A 1 98 ? -13.213 -5.260 17.521 1.00 83.25 98 ARG A C 1
ATOM 738 O O . ARG A 1 98 ? -13.426 -4.737 18.610 1.00 83.25 98 ARG A O 1
ATOM 745 N N . ILE A 1 99 ? -13.461 -4.663 16.355 1.00 81.62 99 ILE A N 1
ATOM 746 C CA . ILE A 1 99 ? -14.037 -3.321 16.200 1.00 81.62 99 ILE A CA 1
ATOM 747 C C . ILE A 1 99 ? -15.561 -3.374 15.967 1.00 81.62 99 ILE A C 1
ATOM 749 O O . ILE A 1 99 ? -16.247 -2.411 16.314 1.00 81.62 99 ILE A O 1
ATOM 753 N N . GLU A 1 100 ? -16.089 -4.468 15.400 1.00 75.25 100 GLU A N 1
ATOM 754 C CA . GLU A 1 100 ? -17.540 -4.729 15.241 1.00 75.25 100 GLU A CA 1
ATOM 755 C C . GLU A 1 100 ? -18.273 -4.943 16.587 1.00 75.25 100 GLU A C 1
ATOM 757 O O . GLU A 1 100 ? -19.376 -4.349 16.774 1.00 75.25 100 GLU A O 1
#

Foldseek 3Di:
DDPVVVVVVVVVVVVVVVVVVVVVCVVPVDDDPDDDQQAKDKDKDFDDLVCPCVCCDDPNPNVVVLCVVLVWDWDADSRRIIITIDSHPVSSVSSVVSSD